Protein AF-A0A961H306-F1 (afdb_monomer_lite)

Radius of gyration: 20.3 Å; chains: 1; bounding box: 43×53×59 Å

pLDDT: mean 88.62, std 9.8, range [40.94, 96.0]

Structure (mmCIF, N/CA/C/O backbone):
data_AF-A0A961H306-F1
#
_entry.id   AF-A0A961H306-F1
#
loop_
_atom_site.group_PDB
_atom_site.id
_atom_site.type_symbol
_atom_site.label_atom_id
_atom_site.label_alt_id
_atom_site.label_comp_id
_atom_site.label_asym_id
_atom_site.label_entity_id
_atom_site.label_seq_id
_atom_site.pdbx_PDB_ins_code
_atom_site.Cartn_x
_atom_site.Cartn_y
_atom_site.Cartn_z
_atom_site.occupancy
_atom_site.B_iso_or_equiv
_atom_site.auth_seq_id
_atom_site.auth_comp_id
_atom_site.auth_asym_id
_atom_site.auth_atom_id
_atom_site.pdbx_PDB_model_num
ATOM 1 N N . ARG A 1 1 ? -0.147 -14.098 8.464 1.00 79.50 1 ARG A N 1
ATOM 2 C CA . ARG A 1 1 ? -0.224 -12.618 8.612 1.00 79.50 1 ARG A CA 1
ATOM 3 C C . ARG A 1 1 ? -1.618 -12.043 8.324 1.00 79.50 1 ARG A C 1
ATOM 5 O O . ARG A 1 1 ? -1.925 -11.005 8.891 1.00 79.50 1 ARG A O 1
ATOM 12 N N . SER A 1 2 ? -2.466 -12.729 7.545 1.00 85.88 2 SER A N 1
ATOM 13 C CA . SER A 1 2 ? -3.878 -12.383 7.265 1.00 85.88 2 SER A CA 1
ATOM 14 C C . SER A 1 2 ? -4.666 -11.879 8.479 1.00 85.88 2 SER A C 1
ATOM 16 O O . SER A 1 2 ? -5.288 -10.826 8.401 1.00 85.88 2 SER A O 1
ATOM 18 N N . ARG A 1 3 ? -4.579 -12.579 9.621 1.00 89.12 3 ARG A N 1
ATOM 19 C CA . ARG A 1 3 ? -5.293 -12.220 10.861 1.00 89.12 3 ARG A CA 1
ATOM 20 C C . ARG A 1 3 ? -5.032 -10.780 11.326 1.00 89.12 3 ARG A C 1
ATOM 22 O O . ARG A 1 3 ? -5.960 -10.047 11.629 1.00 89.12 3 ARG A O 1
ATOM 29 N N . TRP A 1 4 ? -3.770 -10.349 11.321 1.00 89.38 4 TRP A N 1
ATOM 30 C CA . TRP A 1 4 ? -3.385 -9.017 11.794 1.00 89.38 4 TRP A CA 1
ATOM 31 C C . TRP A 1 4 ? -3.881 -7.931 10.842 1.00 89.38 4 TRP A C 1
ATOM 33 O O . TRP A 1 4 ? -4.415 -6.921 11.285 1.00 89.38 4 TRP A O 1
ATOM 43 N N . ILE A 1 5 ? -3.780 -8.183 9.534 1.00 91.44 5 ILE A N 1
ATOM 44 C CA . ILE A 1 5 ? -4.266 -7.265 8.499 1.00 91.44 5 ILE A CA 1
ATOM 45 C C . ILE A 1 5 ? -5.792 -7.120 8.588 1.00 91.44 5 ILE A C 1
ATOM 47 O O . ILE A 1 5 ? -6.308 -6.006 8.524 1.00 91.44 5 ILE A O 1
ATOM 51 N N . LYS A 1 6 ? -6.513 -8.224 8.827 1.00 92.69 6 LYS A N 1
ATOM 52 C CA . LYS A 1 6 ? -7.955 -8.200 9.107 1.00 92.69 6 LYS A CA 1
ATOM 53 C C . LYS A 1 6 ? -8.279 -7.345 10.337 1.00 92.69 6 LYS A C 1
ATOM 55 O O . LYS A 1 6 ? -9.191 -6.528 10.269 1.00 92.69 6 LYS A O 1
ATOM 60 N N . GLY A 1 7 ? -7.526 -7.494 11.429 1.00 93.19 7 GLY A N 1
ATOM 61 C CA . GLY A 1 7 ? -7.691 -6.662 12.626 1.00 93.19 7 GLY A CA 1
ATOM 62 C C . GLY A 1 7 ? -7.492 -5.169 12.344 1.00 93.19 7 GLY A C 1
ATOM 63 O O . GLY A 1 7 ? -8.291 -4.352 12.787 1.00 93.19 7 GLY A O 1
ATOM 64 N N . TYR A 1 8 ? -6.486 -4.810 11.541 1.00 93.50 8 TYR A N 1
ATOM 65 C CA . TYR A 1 8 ? -6.238 -3.417 11.147 1.00 93.50 8 TYR A CA 1
ATOM 66 C C . TYR A 1 8 ? -7.404 -2.850 10.331 1.00 93.50 8 TYR A C 1
ATOM 68 O O . TYR A 1 8 ? -7.881 -1.757 10.629 1.00 93.50 8 TYR A O 1
ATOM 76 N N . LEU A 1 9 ? -7.915 -3.618 9.361 1.00 94.00 9 LEU A N 1
ATOM 77 C CA . LEU A 1 9 ? -9.104 -3.251 8.586 1.00 94.00 9 LEU A CA 1
ATOM 78 C C . LEU A 1 9 ? -10.334 -3.062 9.484 1.00 94.00 9 LEU A C 1
ATOM 80 O O . LEU A 1 9 ? -11.053 -2.078 9.331 1.00 94.00 9 LEU A O 1
ATOM 84 N N . GLN A 1 10 ? -10.565 -3.964 10.442 1.00 94.19 10 GLN A N 1
ATOM 85 C CA . GLN A 1 10 ? -11.679 -3.855 11.391 1.00 94.19 10 GLN A CA 1
ATOM 86 C C . GLN A 1 10 ? -11.587 -2.581 12.229 1.00 94.19 10 GLN A C 1
ATOM 88 O O . GLN A 1 10 ? -12.547 -1.810 12.275 1.00 94.19 10 GLN A O 1
ATOM 93 N N . THR A 1 11 ? -10.431 -2.326 12.839 1.00 93.44 11 THR A N 1
ATOM 94 C CA . THR A 1 11 ? -10.199 -1.121 13.643 1.00 93.44 11 THR A CA 1
ATOM 95 C C . THR A 1 11 ? -10.361 0.144 12.800 1.00 93.44 11 THR A C 1
ATOM 97 O O . THR A 1 11 ? -11.069 1.067 13.205 1.00 93.44 11 THR A O 1
ATOM 100 N N . ALA A 1 12 ? -9.773 0.180 11.601 1.00 93.88 12 ALA A N 1
ATOM 101 C CA . ALA A 1 12 ? -9.903 1.311 10.689 1.00 93.88 12 ALA A CA 1
ATOM 102 C C . ALA A 1 12 ? -11.371 1.586 10.323 1.00 93.88 12 ALA A C 1
ATOM 104 O O . ALA A 1 12 ? -11.814 2.727 10.423 1.00 93.88 12 ALA A O 1
ATOM 105 N N . LEU A 1 13 ? -12.149 0.554 9.974 1.00 93.06 13 LEU A N 1
ATOM 106 C CA . LEU A 1 13 ? -13.559 0.701 9.595 1.00 93.06 13 LEU A CA 1
ATOM 107 C C . LEU A 1 13 ? -14.445 1.175 10.748 1.00 93.06 13 LEU A C 1
ATOM 109 O O . LEU A 1 13 ? -15.331 1.996 10.524 1.00 93.06 13 LEU A O 1
ATOM 113 N N . VAL A 1 14 ? -14.227 0.685 11.971 1.00 93.94 14 VAL A N 1
ATOM 114 C CA . VAL A 1 14 ? -15.001 1.123 13.148 1.00 93.94 14 VAL A CA 1
ATOM 115 C C . VAL A 1 14 ? -14.789 2.614 13.398 1.00 93.94 14 VAL A C 1
ATOM 117 O O . VAL A 1 14 ? -15.753 3.364 13.544 1.00 93.94 14 VAL A O 1
ATOM 120 N N . HIS A 1 15 ? -13.536 3.059 13.375 1.00 91.69 15 HIS A N 1
ATOM 121 C CA . HIS A 1 15 ? -13.174 4.454 13.612 1.00 91.69 15 HIS A CA 1
ATOM 122 C C . HIS A 1 15 ? -13.483 5.381 12.424 1.00 91.69 15 HIS A C 1
ATOM 124 O O . HIS A 1 15 ? -13.714 6.576 12.618 1.00 91.69 15 HIS A O 1
ATOM 130 N N . ALA A 1 16 ? -13.570 4.841 11.208 1.00 89.75 16 ALA A N 1
ATOM 131 C CA . ALA A 1 16 ? -13.996 5.575 10.019 1.00 89.75 16 ALA A CA 1
ATOM 132 C C . ALA A 1 16 ? -15.503 5.893 9.995 1.00 89.75 16 ALA A C 1
ATOM 134 O O . ALA A 1 16 ? -15.926 6.695 9.166 1.00 89.75 16 ALA A O 1
ATOM 135 N N . ARG A 1 17 ? -16.323 5.326 10.896 1.00 91.94 17 ARG A N 1
ATOM 136 C CA . ARG A 1 17 ? -17.762 5.659 10.997 1.00 91.94 17 ARG A CA 1
ATOM 137 C C . ARG A 1 17 ? -18.013 7.070 11.529 1.00 91.94 17 ARG A C 1
ATOM 139 O O . ARG A 1 17 ? -19.036 7.6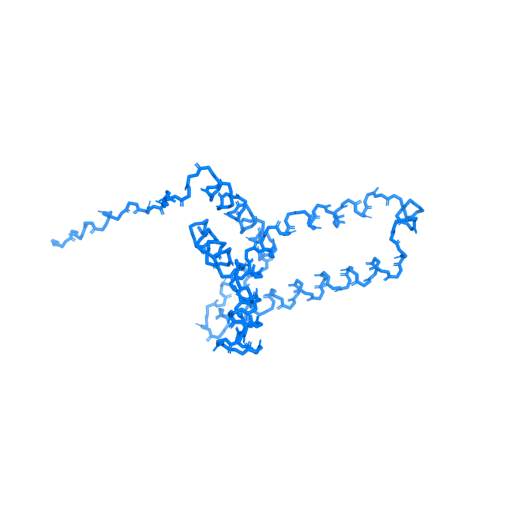69 11.217 1.00 91.94 17 ARG A O 1
ATOM 146 N N . SER A 1 18 ? -17.097 7.608 12.332 1.00 92.38 18 SER A N 1
ATOM 147 C CA . SER A 1 18 ? -17.225 8.934 12.948 1.00 92.38 18 SER A CA 1
ATOM 148 C C . SER A 1 18 ? -15.884 9.692 12.959 1.00 92.38 18 SER A C 1
ATOM 150 O O . SER A 1 18 ? -15.408 10.129 14.010 1.00 92.38 18 SER A O 1
ATOM 152 N N . PRO A 1 19 ? -15.266 9.934 11.785 1.00 90.69 19 PRO A N 1
ATOM 153 C CA . PRO A 1 19 ? -13.897 10.445 11.692 1.00 90.69 19 PRO A CA 1
ATOM 154 C C . PRO A 1 19 ? -13.762 11.853 12.281 1.00 90.69 19 PRO A C 1
ATOM 156 O O . PRO A 1 19 ? -12.748 12.176 12.890 1.00 90.69 19 PRO A O 1
ATOM 159 N N . ARG A 1 20 ? -14.813 12.681 12.175 1.00 92.44 20 ARG A N 1
ATOM 160 C CA . ARG A 1 20 ? -14.859 14.019 12.789 1.00 92.44 20 ARG A CA 1
ATOM 161 C C . ARG A 1 20 ? -14.855 13.956 14.318 1.00 92.44 20 ARG A C 1
ATOM 163 O O . ARG A 1 20 ? -14.233 14.801 14.953 1.00 92.44 20 ARG A O 1
ATOM 170 N N . ALA A 1 21 ? -15.542 12.974 14.904 1.00 91.81 21 ALA A N 1
ATOM 171 C CA . ALA A 1 21 ? -15.558 12.781 16.351 1.00 91.81 21 ALA A CA 1
ATOM 172 C C . ALA A 1 21 ? -14.189 12.301 16.840 1.00 91.81 21 ALA A C 1
ATOM 174 O O . ALA A 1 21 ? -13.648 12.874 17.782 1.00 91.81 21 ALA A O 1
ATOM 175 N N . LEU A 1 22 ? -13.589 11.334 16.136 1.00 91.00 22 LEU A N 1
ATOM 176 C CA . LEU A 1 22 ? -12.235 10.872 16.429 1.00 91.00 22 LEU A CA 1
ATOM 177 C C . LEU A 1 22 ? -11.225 12.022 16.342 1.00 91.00 22 LEU A C 1
ATOM 179 O O . LEU A 1 22 ? -10.480 12.250 17.288 1.00 91.00 22 LEU A O 1
ATOM 183 N N . LEU A 1 23 ? -11.251 12.799 15.255 1.00 94.38 23 LEU A N 1
ATOM 184 C CA . LEU A 1 23 ? -10.363 13.945 15.061 1.00 94.38 23 LEU A CA 1
ATOM 185 C C . LEU A 1 23 ? -10.459 14.959 16.211 1.00 94.38 23 LEU A C 1
ATOM 187 O O . LEU A 1 23 ? -9.435 15.460 16.666 1.00 94.38 23 LEU A O 1
ATOM 191 N N . ARG A 1 24 ? -11.670 15.231 16.714 1.00 94.56 24 ARG A N 1
ATOM 192 C CA . ARG A 1 24 ? -11.874 16.114 17.874 1.00 94.56 24 ARG A CA 1
ATOM 193 C C . ARG A 1 24 ? -11.345 15.519 19.183 1.00 94.56 24 ARG A C 1
ATOM 195 O O . ARG A 1 24 ? -10.891 16.274 20.029 1.00 94.56 24 ARG A O 1
ATOM 202 N N . GLN A 1 25 ? -11.391 14.197 19.351 1.00 93.94 25 GLN A N 1
ATOM 203 C CA . GLN A 1 25 ? -10.945 13.521 20.576 1.00 93.94 25 GLN A CA 1
ATOM 204 C C . GLN A 1 25 ? -9.423 13.371 20.662 1.00 93.94 25 GLN A C 1
ATOM 206 O O . GLN A 1 25 ? -8.847 13.562 21.730 1.00 93.94 25 GLN A O 1
ATOM 211 N N . ILE A 1 26 ? -8.766 13.004 19.557 1.00 93.88 26 ILE A N 1
ATOM 212 C CA . ILE A 1 26 ? -7.325 12.690 19.559 1.00 93.88 26 ILE A CA 1
ATOM 213 C C . ILE A 1 26 ? -6.461 13.770 18.896 1.00 93.88 26 ILE A C 1
ATOM 215 O O . ILE A 1 26 ? -5.237 13.732 19.027 1.00 93.88 26 ILE A O 1
ATOM 219 N N . GLY A 1 27 ? -7.072 14.740 18.214 1.00 95.31 27 GLY A N 1
ATOM 220 C CA . GLY A 1 27 ? -6.376 15.791 17.473 1.00 95.31 27 GLY A CA 1
ATOM 221 C C . GLY A 1 27 ? -5.825 15.327 16.120 1.00 95.31 27 GLY A C 1
ATOM 222 O O . GLY A 1 27 ? -5.755 14.134 15.818 1.00 95.31 27 GLY A O 1
ATOM 223 N N . LEU A 1 28 ? -5.409 16.291 15.290 1.00 95.25 28 LEU A N 1
ATOM 224 C CA . LEU A 1 28 ? -5.000 16.050 13.900 1.00 95.25 28 LEU A CA 1
ATOM 225 C C . LEU A 1 28 ? -3.781 15.135 13.776 1.00 95.25 28 LEU A C 1
ATOM 227 O O . LEU A 1 28 ? -3.798 14.207 12.974 1.00 95.25 28 LEU A O 1
ATOM 231 N N . THR A 1 29 ? -2.748 15.346 14.591 1.00 95.38 29 THR A N 1
ATOM 232 C CA . THR A 1 29 ? -1.503 14.570 14.503 1.00 95.38 29 THR A CA 1
ATOM 233 C C . THR A 1 29 ? -1.730 13.093 14.815 1.00 95.38 29 THR A C 1
ATOM 235 O O . THR A 1 29 ? -1.292 12.224 14.069 1.00 95.38 29 THR A O 1
ATOM 238 N N . ARG A 1 30 ? -2.465 12.784 15.892 1.00 94.62 30 ARG A N 1
ATOM 239 C CA . ARG A 1 30 ? -2.753 11.391 16.271 1.00 94.62 30 ARG A CA 1
ATOM 240 C C . ARG A 1 30 ? -3.727 10.743 15.296 1.00 94.62 30 ARG A C 1
ATOM 242 O O . ARG A 1 30 ? -3.579 9.563 14.993 1.00 94.62 30 ARG A O 1
ATOM 249 N N . PHE A 1 31 ? -4.680 11.515 14.777 1.00 94.69 31 PHE A N 1
ATOM 250 C CA . PHE A 1 31 ? -5.568 11.063 13.714 1.00 94.69 31 PHE A CA 1
ATOM 251 C C . PHE A 1 31 ? -4.794 10.713 12.441 1.00 94.69 31 PHE A C 1
ATOM 253 O O . PHE A 1 31 ? -5.024 9.647 11.880 1.00 94.69 31 PHE A O 1
ATOM 260 N N . ALA A 1 32 ? -3.839 11.546 12.021 1.00 94.88 32 ALA A N 1
ATOM 261 C CA . ALA A 1 32 ? -2.979 11.259 10.877 1.00 94.88 32 ALA A CA 1
ATOM 262 C C . ALA A 1 32 ? -2.148 9.988 11.107 1.00 94.88 32 ALA A C 1
ATOM 264 O O . ALA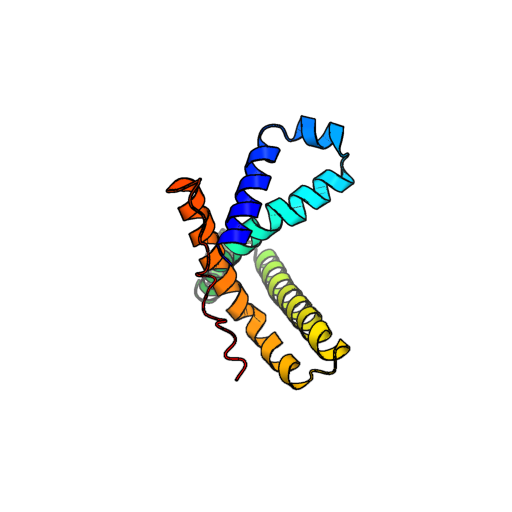 A 1 32 ? -2.142 9.106 10.251 1.00 94.88 32 ALA A O 1
ATOM 265 N N . SER A 1 33 ? -1.531 9.827 12.282 1.00 94.94 33 SER A N 1
ATOM 266 C CA . SER A 1 33 ? -0.809 8.594 12.626 1.00 94.94 33 SER A CA 1
ATOM 267 C C . SER A 1 33 ? -1.718 7.364 12.600 1.00 94.94 33 SER A C 1
ATOM 269 O O . SER A 1 33 ? -1.336 6.333 12.053 1.00 94.94 33 SER A O 1
ATOM 271 N N . PHE A 1 34 ? -2.935 7.462 13.140 1.00 94.56 34 PHE A N 1
ATOM 272 C CA . PHE A 1 34 ? -3.927 6.389 13.074 1.00 94.56 34 PHE A CA 1
ATOM 273 C C . PHE A 1 34 ? -4.304 6.060 11.624 1.00 94.56 34 PHE A C 1
ATOM 275 O O . PHE A 1 34 ? -4.260 4.897 11.219 1.00 94.56 34 PHE A O 1
ATOM 282 N N . ALA A 1 35 ? -4.632 7.076 10.827 1.00 94.69 35 ALA A N 1
ATOM 283 C CA . ALA A 1 35 ? -5.038 6.913 9.440 1.00 94.69 35 ALA A CA 1
ATOM 284 C C . ALA A 1 35 ? -3.923 6.283 8.600 1.00 94.69 35 ALA A C 1
ATOM 286 O O . ALA A 1 35 ? -4.198 5.357 7.847 1.00 94.69 35 ALA A O 1
ATOM 287 N N . LEU A 1 36 ? -2.672 6.719 8.767 1.00 93.88 36 LEU A N 1
ATOM 288 C CA . LEU A 1 36 ? -1.530 6.220 8.000 1.00 93.88 36 LEU A CA 1
ATOM 289 C C . LEU A 1 36 ? -1.074 4.828 8.456 1.00 93.88 36 LEU A C 1
ATOM 291 O O . LEU A 1 36 ? -0.775 3.977 7.621 1.00 93.88 36 LEU A O 1
ATOM 295 N N . LEU A 1 37 ? -1.045 4.559 9.764 1.00 93.38 37 LEU A N 1
ATOM 296 C CA . LEU A 1 37 ? -0.508 3.299 10.288 1.00 93.38 37 LEU A CA 1
ATOM 297 C C . LEU A 1 37 ? -1.561 2.193 10.374 1.00 93.38 37 LEU A C 1
ATOM 299 O O . LEU A 1 37 ? -1.272 1.053 10.013 1.00 93.38 37 LEU A O 1
ATOM 303 N N . ILE A 1 38 ? -2.773 2.499 10.838 1.00 94.62 38 ILE A N 1
ATOM 304 C CA . ILE A 1 38 ? -3.830 1.494 11.015 1.00 94.62 38 ILE A CA 1
ATOM 305 C C . ILE A 1 38 ? -4.631 1.327 9.727 1.00 94.62 38 ILE A C 1
ATOM 307 O O . ILE A 1 38 ? -4.817 0.202 9.271 1.00 94.62 38 ILE A O 1
ATOM 311 N N . GLY A 1 39 ? -5.068 2.433 9.119 1.00 94.00 39 GLY A N 1
ATOM 312 C CA . GLY A 1 39 ? -5.797 2.408 7.847 1.00 94.00 39 GLY A CA 1
ATOM 313 C C . GLY A 1 39 ? -4.883 2.242 6.633 1.00 94.00 39 GLY A C 1
ATOM 314 O O . GLY A 1 39 ? -5.158 1.432 5.753 1.00 94.00 39 GLY A O 1
ATOM 315 N N . GLY A 1 40 ? -3.772 2.974 6.595 1.00 94.44 40 GLY A N 1
ATOM 316 C CA . GLY A 1 40 ? -2.881 3.032 5.441 1.00 94.44 40 GLY A CA 1
ATOM 317 C C . GLY A 1 40 ? -2.154 1.718 5.197 1.00 94.44 40 GLY A C 1
ATOM 318 O O . GLY A 1 40 ? -2.141 1.244 4.072 1.00 94.44 40 GLY A O 1
ATOM 319 N N . THR A 1 41 ? -1.635 1.059 6.236 1.00 93.81 41 THR A N 1
ATOM 320 C CA . THR A 1 41 ? -0.921 -0.225 6.093 1.00 93.81 41 THR A CA 1
ATOM 321 C C . THR A 1 41 ? -1.696 -1.299 5.304 1.00 93.81 41 THR A C 1
ATOM 323 O O . THR A 1 41 ? -1.152 -1.810 4.321 1.00 93.81 41 THR A O 1
ATOM 326 N N . PRO A 1 42 ? -2.944 -1.673 5.662 1.00 94.12 42 PRO A N 1
ATOM 327 C CA . PRO A 1 42 ? -3.700 -2.655 4.888 1.00 94.12 42 PRO A CA 1
ATOM 328 C C . PRO A 1 42 ? -4.053 -2.155 3.480 1.00 94.12 42 PRO A C 1
ATOM 330 O O . PRO A 1 42 ? -4.026 -2.959 2.551 1.00 94.12 42 PRO A O 1
ATOM 333 N N . ILE A 1 43 ? -4.330 -0.856 3.298 1.00 94.56 43 ILE A N 1
ATOM 334 C CA . ILE A 1 43 ? -4.598 -0.260 1.975 1.00 94.56 43 ILE A CA 1
ATOM 335 C C . ILE A 1 43 ? -3.361 -0.371 1.078 1.00 94.56 43 ILE A C 1
ATOM 337 O O . ILE A 1 43 ? -3.469 -0.822 -0.061 1.00 94.56 43 ILE A O 1
ATOM 341 N N . THR A 1 44 ? -2.179 -0.046 1.603 1.00 94.06 44 THR A N 1
ATOM 342 C CA . THR A 1 44 ? -0.904 -0.193 0.898 1.00 94.06 44 THR A CA 1
ATOM 343 C C . THR A 1 44 ? -0.694 -1.641 0.472 1.00 94.06 44 THR A C 1
ATOM 345 O O . THR A 1 44 ? -0.387 -1.888 -0.690 1.00 94.06 44 THR A O 1
ATOM 348 N N . PHE A 1 45 ? -0.927 -2.616 1.362 1.00 94.94 45 PHE A N 1
ATOM 349 C CA . PHE A 1 45 ? -0.811 -4.033 1.001 1.00 94.94 45 PHE A CA 1
ATOM 350 C C . PHE A 1 45 ? -1.818 -4.464 -0.068 1.00 94.94 45 PHE A C 1
ATOM 352 O O . PHE A 1 45 ? -1.438 -5.197 -0.978 1.00 94.94 45 PHE A O 1
ATOM 359 N N . LEU A 1 46 ? -3.070 -4.002 -0.012 1.00 95.50 46 LEU A N 1
ATOM 360 C CA . LEU A 1 46 ? -4.057 -4.269 -1.066 1.00 95.50 46 LEU A CA 1
ATOM 361 C C . LEU A 1 46 ? -3.623 -3.675 -2.415 1.00 95.50 46 LEU A C 1
ATOM 363 O O . LEU A 1 46 ? -3.826 -4.307 -3.450 1.00 95.50 46 LEU A O 1
ATOM 367 N N . GLY A 1 47 ? -2.976 -2.508 -2.399 1.00 95.06 47 GLY A N 1
ATOM 368 C CA . GLY A 1 47 ? -2.491 -1.823 -3.596 1.00 95.06 47 GLY A CA 1
ATOM 369 C C . GLY A 1 47 ? -1.296 -2.487 -4.287 1.00 95.06 47 GLY A C 1
ATOM 370 O O . GLY A 1 47 ? -1.150 -2.315 -5.492 1.00 95.06 47 GLY A O 1
ATOM 371 N N . VAL A 1 48 ? -0.466 -3.268 -3.579 1.00 94.56 48 VAL A N 1
ATOM 372 C CA . VAL A 1 48 ? 0.778 -3.841 -4.145 1.00 94.56 48 VAL A CA 1
ATOM 373 C C . VAL A 1 48 ? 0.532 -4.603 -5.450 1.00 94.56 48 VAL A C 1
ATOM 375 O O . VAL A 1 48 ? 1.156 -4.272 -6.452 1.00 94.56 48 VAL A O 1
ATOM 378 N N . ILE A 1 49 ? -0.370 -5.595 -5.466 1.00 95.19 49 ILE A N 1
ATOM 379 C CA . ILE A 1 49 ? -0.626 -6.400 -6.675 1.00 95.19 49 ILE A CA 1
ATOM 380 C C . ILE A 1 49 ? -1.177 -5.538 -7.825 1.00 95.19 49 ILE A C 1
ATOM 382 O O . ILE A 1 49 ? -0.558 -5.554 -8.887 1.00 95.19 49 ILE A O 1
ATOM 386 N N . PRO A 1 50 ? -2.271 -4.763 -7.659 1.00 94.62 50 PRO A N 1
ATOM 387 C CA . PRO A 1 50 ? -2.783 -3.903 -8.724 1.00 94.62 50 PRO A CA 1
ATOM 388 C C . PRO A 1 50 ? -1.738 -2.938 -9.284 1.00 94.62 50 PRO A C 1
ATOM 390 O O . PRO A 1 50 ? -1.625 -2.815 -10.500 1.00 94.62 50 PRO A O 1
ATOM 393 N N . PHE A 1 51 ? -0.945 -2.290 -8.424 1.00 92.38 51 PHE A N 1
ATOM 394 C CA . PHE A 1 51 ? 0.085 -1.359 -8.880 1.00 92.38 51 PHE A CA 1
ATOM 395 C C . PHE A 1 51 ? 1.238 -2.072 -9.585 1.00 92.38 51 PHE A C 1
ATOM 397 O O . PHE A 1 51 ? 1.719 -1.569 -10.591 1.00 92.38 51 PHE A O 1
ATOM 404 N N . TYR A 1 52 ? 1.657 -3.250 -9.121 1.00 92.38 52 TYR A N 1
ATOM 405 C CA . TYR A 1 52 ? 2.690 -4.033 -9.807 1.00 92.38 52 TYR A CA 1
ATOM 406 C C . TYR A 1 52 ? 2.214 -4.480 -11.187 1.00 92.38 52 TYR A C 1
ATOM 408 O O . TYR A 1 52 ? 2.946 -4.338 -12.163 1.00 92.38 52 TYR A O 1
ATOM 416 N N . VAL A 1 53 ? 0.975 -4.968 -11.274 1.00 92.81 53 VAL A N 1
ATOM 417 C CA . VAL A 1 53 ? 0.340 -5.330 -12.543 1.00 92.81 53 VAL A CA 1
ATOM 418 C C . VAL A 1 53 ? 0.296 -4.111 -13.461 1.00 92.81 53 VAL A C 1
ATOM 420 O O . VAL A 1 53 ? 0.784 -4.195 -14.582 1.00 92.81 53 VAL A O 1
ATOM 423 N N . LEU A 1 54 ? -0.188 -2.963 -12.980 1.00 90.19 54 LEU A N 1
ATOM 424 C CA . LEU A 1 54 ? -0.241 -1.724 -13.758 1.00 90.19 54 LEU A CA 1
ATOM 425 C C . LEU A 1 54 ? 1.142 -1.303 -14.282 1.00 90.19 54 LEU A C 1
ATOM 427 O O . LEU A 1 54 ? 1.277 -1.025 -15.471 1.00 90.19 54 LEU A O 1
ATOM 431 N N . THR A 1 55 ? 2.171 -1.313 -13.432 1.00 89.69 55 THR A N 1
ATOM 432 C CA . THR A 1 55 ? 3.552 -0.993 -13.825 1.00 89.69 55 THR A CA 1
ATOM 433 C C . THR A 1 55 ? 4.060 -1.943 -14.907 1.00 89.69 55 THR A C 1
ATOM 435 O O . THR A 1 55 ? 4.633 -1.496 -15.895 1.00 89.69 55 THR A O 1
ATOM 438 N N . VAL A 1 56 ? 3.807 -3.248 -14.781 1.00 90.50 56 VAL A N 1
ATOM 439 C CA . VAL A 1 56 ? 4.196 -4.229 -15.806 1.00 90.50 56 VAL A CA 1
ATOM 440 C C . VAL A 1 56 ? 3.441 -3.973 -17.113 1.00 90.50 56 VAL A C 1
ATOM 442 O O . VAL A 1 56 ? 4.060 -3.924 -18.172 1.00 90.50 56 VAL A O 1
ATOM 445 N N . PHE A 1 57 ? 2.131 -3.726 -17.055 1.00 89.56 57 PHE A N 1
ATOM 446 C CA . PHE A 1 57 ? 1.328 -3.384 -18.232 1.00 89.56 57 PHE A CA 1
ATOM 447 C C . PHE A 1 57 ? 1.840 -2.127 -18.945 1.00 89.56 57 PHE A C 1
ATOM 449 O O . PHE A 1 57 ? 1.876 -2.110 -20.172 1.00 89.56 57 PHE A O 1
ATOM 456 N N . THR A 1 58 ? 2.306 -1.108 -18.215 1.00 87.75 58 THR A N 1
ATOM 457 C CA . THR A 1 58 ? 2.853 0.111 -18.842 1.00 87.75 58 THR A CA 1
ATOM 458 C C . THR A 1 58 ? 4.126 -0.129 -19.657 1.00 87.75 58 THR A C 1
ATOM 460 O O . THR A 1 58 ? 4.442 0.679 -20.520 1.00 87.75 58 THR A O 1
ATOM 463 N N . VAL A 1 59 ? 4.834 -1.242 -19.439 1.00 86.25 59 VAL A N 1
ATOM 464 C CA . VAL A 1 59 ? 6.011 -1.617 -20.244 1.00 86.25 59 VAL A CA 1
ATOM 465 C C . VAL A 1 59 ? 5.601 -2.245 -21.581 1.00 86.25 59 VAL A C 1
ATOM 467 O O . VAL A 1 59 ? 6.332 -2.136 -22.560 1.00 86.25 59 VAL A O 1
ATOM 470 N N . PHE A 1 60 ? 4.434 -2.893 -21.638 1.00 88.56 60 PHE A N 1
ATOM 471 C CA . PHE A 1 60 ? 3.963 -3.607 -22.830 1.00 88.56 60 PHE A CA 1
ATOM 472 C C . PHE A 1 60 ? 3.038 -2.779 -23.729 1.00 88.56 60 PHE A C 1
ATOM 474 O O . PHE A 1 60 ? 2.813 -3.155 -24.878 1.00 88.56 60 PHE A O 1
ATOM 481 N N . ILE A 1 61 ? 2.480 -1.674 -23.230 1.00 88.31 61 ILE A N 1
ATOM 482 C CA . ILE A 1 61 ? 1.592 -0.806 -24.010 1.00 88.31 61 ILE A CA 1
ATOM 483 C C . ILE A 1 61 ? 2.436 0.219 -24.792 1.00 88.31 61 ILE A C 1
ATOM 485 O O . ILE A 1 61 ? 3.303 0.859 -24.197 1.00 88.31 61 ILE A O 1
ATOM 489 N N . PRO A 1 62 ? 2.174 0.431 -26.098 1.00 87.56 62 PRO A N 1
ATOM 490 C CA . PRO A 1 62 ? 2.848 1.464 -26.880 1.00 87.56 62 PRO A CA 1
ATOM 491 C C . PRO A 1 62 ? 2.725 2.853 -26.244 1.00 87.56 62 PRO A C 1
ATOM 493 O O . PRO A 1 62 ? 1.653 3.253 -25.777 1.00 87.56 62 PRO A O 1
ATOM 496 N N . THR A 1 63 ? 3.814 3.620 -26.282 1.00 82.81 63 THR A N 1
ATOM 497 C CA . THR A 1 63 ? 3.893 4.955 -25.672 1.00 82.81 63 THR A CA 1
ATOM 498 C C . THR A 1 63 ? 2.856 5.925 -26.230 1.00 82.81 63 THR A C 1
ATOM 500 O O . THR A 1 63 ? 2.343 6.750 -25.479 1.00 82.81 63 THR A O 1
ATOM 503 N N . ASP A 1 64 ? 2.486 5.793 -27.506 1.00 85.69 64 ASP A N 1
ATOM 504 C CA . ASP A 1 64 ? 1.485 6.650 -28.157 1.00 85.69 64 ASP A CA 1
ATOM 505 C C . ASP A 1 64 ? 0.083 6.475 -27.564 1.00 85.69 64 ASP A C 1
ATOM 507 O O . ASP A 1 64 ? -0.681 7.434 -27.467 1.00 85.69 64 ASP A O 1
ATOM 511 N N . VAL A 1 65 ? -0.247 5.255 -27.130 1.00 87.00 65 VAL A N 1
ATOM 512 C CA . VAL A 1 65 ? -1.520 4.946 -26.466 1.00 87.00 65 VAL A CA 1
ATOM 513 C C . VAL A 1 65 ? -1.467 5.394 -25.009 1.00 87.00 65 VAL A C 1
ATOM 515 O O . VAL A 1 65 ? -2.412 6.006 -24.513 1.00 87.00 65 VAL A O 1
ATOM 518 N N . LEU A 1 66 ? -0.347 5.149 -24.321 1.00 87.00 66 LEU A N 1
ATOM 519 C CA . LEU A 1 66 ? -0.176 5.574 -22.930 1.00 87.00 66 LEU A CA 1
ATOM 520 C C . LEU A 1 66 ? -0.243 7.092 -22.774 1.00 87.00 66 LEU A C 1
ATOM 522 O O . LEU A 1 66 ? -0.879 7.555 -21.833 1.00 87.00 66 LEU A O 1
ATOM 526 N N . ASN A 1 67 ? 0.342 7.858 -23.699 1.00 86.81 67 ASN A N 1
ATOM 527 C CA . ASN A 1 67 ? 0.389 9.320 -23.617 1.00 86.81 67 ASN A CA 1
ATOM 528 C C . ASN A 1 67 ? -1.001 9.983 -23.717 1.00 86.81 67 ASN A C 1
ATOM 530 O O . ASN A 1 67 ? -1.166 11.128 -23.304 1.00 86.81 67 ASN A O 1
ATOM 534 N N . GLN A 1 68 ? -2.011 9.265 -24.227 1.00 87.69 68 GLN A N 1
ATOM 535 C CA . GLN A 1 68 ? -3.406 9.729 -24.251 1.00 87.69 68 GLN A CA 1
ATOM 536 C C . GLN A 1 68 ? -4.077 9.644 -22.874 1.00 87.69 68 GLN A C 1
ATOM 538 O O . GLN A 1 68 ? -5.006 10.398 -22.595 1.00 87.69 68 GLN A O 1
ATOM 543 N N . VAL A 1 69 ? -3.618 8.727 -22.016 1.00 86.88 69 VAL A N 1
ATOM 544 C CA . VAL A 1 69 ? -4.188 8.482 -20.681 1.00 86.88 69 VAL A CA 1
ATOM 545 C C . VAL A 1 69 ? -3.322 9.108 -19.588 1.00 86.88 69 VAL A C 1
ATOM 547 O O . VAL A 1 69 ? -3.836 9.707 -18.645 1.00 86.88 69 VAL A O 1
ATOM 550 N N . PHE A 1 70 ? -2.002 8.987 -19.719 1.00 85.94 70 PHE A N 1
ATOM 551 C CA . PHE A 1 70 ? -1.012 9.465 -18.765 1.00 85.94 70 PHE A CA 1
ATOM 552 C C . PHE A 1 70 ? 0.033 10.321 -19.482 1.00 85.94 70 PHE A C 1
ATOM 554 O O . PHE A 1 70 ? 0.729 9.810 -20.357 1.00 85.94 70 PHE A O 1
ATOM 561 N N . PRO A 1 71 ? 0.223 11.589 -19.084 1.00 88.62 71 PRO A N 1
ATOM 562 C CA . PRO A 1 71 ? 1.284 12.413 -19.642 1.00 88.62 71 PRO A CA 1
ATOM 563 C C . PRO A 1 71 ? 2.651 11.749 -19.453 1.00 88.62 71 PRO A C 1
ATOM 565 O O . PRO A 1 71 ? 2.954 11.242 -18.371 1.00 88.62 71 PRO A O 1
ATOM 568 N N . TRP A 1 72 ? 3.514 11.814 -20.464 1.00 84.06 72 TRP A N 1
ATOM 569 C CA . TRP A 1 72 ? 4.838 11.176 -20.426 1.00 84.06 72 TRP A CA 1
ATOM 570 C C . TRP A 1 72 ? 5.689 11.541 -19.187 1.00 84.06 72 TRP A C 1
ATOM 572 O O . TRP A 1 72 ? 6.379 10.686 -18.634 1.00 84.06 72 TRP A O 1
ATOM 582 N N . TRP A 1 73 ? 5.616 12.785 -18.696 1.00 89.38 73 TRP A N 1
ATOM 583 C CA . TRP A 1 73 ? 6.347 13.223 -17.497 1.00 89.38 73 TRP A CA 1
ATOM 584 C C . TRP A 1 73 ? 5.856 12.527 -16.219 1.00 89.38 73 TRP A C 1
ATOM 586 O O . TRP A 1 73 ? 6.648 12.266 -15.312 1.00 89.38 73 TRP A O 1
ATOM 596 N N . LEU A 1 74 ? 4.565 12.188 -16.148 1.00 90.12 74 LEU A N 1
ATOM 597 C CA . LEU A 1 74 ? 3.978 11.496 -15.004 1.00 90.12 74 LEU A CA 1
ATOM 598 C C . LEU A 1 74 ? 4.499 10.060 -14.921 1.00 90.12 74 LEU A C 1
ATOM 600 O O . LEU A 1 74 ? 4.807 9.592 -13.828 1.00 90.12 74 LEU A O 1
ATOM 604 N N . LEU A 1 75 ? 4.676 9.392 -16.065 1.00 87.25 75 LEU A N 1
ATOM 605 C CA . LEU A 1 75 ? 5.256 8.046 -16.122 1.00 87.25 75 LEU A CA 1
ATOM 606 C C . LEU A 1 75 ? 6.680 8.026 -15.553 1.00 87.25 75 LEU A C 1
ATOM 608 O O . LEU A 1 75 ? 7.007 7.147 -14.754 1.00 87.25 75 LEU A O 1
ATOM 612 N N . TRP A 1 76 ? 7.499 9.030 -15.881 1.00 88.81 76 TRP A N 1
ATOM 613 C CA . TRP A 1 76 ? 8.838 9.174 -15.303 1.00 88.81 76 TRP A CA 1
ATOM 614 C C . TRP A 1 76 ? 8.803 9.407 -13.794 1.00 88.81 76 TRP A C 1
ATOM 616 O O . TRP A 1 76 ? 9.566 8.773 -13.067 1.00 88.81 76 TRP A O 1
ATOM 626 N N . LEU A 1 77 ? 7.900 10.260 -13.300 1.00 92.50 77 LEU A N 1
ATOM 627 C CA . LEU A 1 77 ? 7.735 10.469 -11.858 1.00 92.50 77 LEU A CA 1
ATOM 628 C C . LEU A 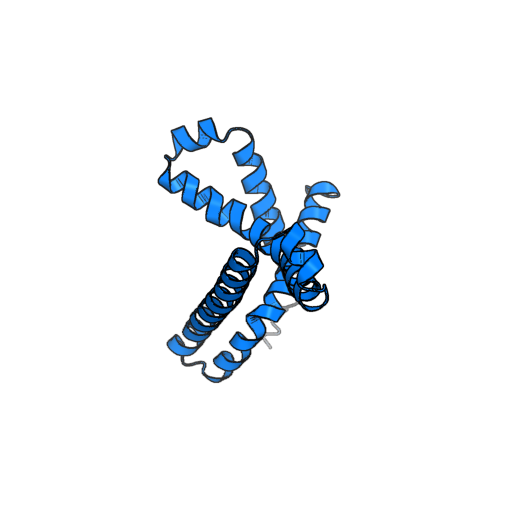1 77 ? 7.296 9.189 -11.138 1.00 92.50 77 LEU A C 1
ATOM 630 O O . LEU A 1 77 ? 7.836 8.874 -10.077 1.00 92.50 77 LEU A O 1
ATOM 634 N N . CYS A 1 78 ? 6.359 8.431 -11.712 1.00 90.69 78 CYS A N 1
ATOM 635 C CA . CYS A 1 78 ? 5.916 7.149 -11.168 1.00 90.69 78 CYS A CA 1
ATOM 636 C C . CYS A 1 78 ? 7.051 6.120 -11.146 1.00 90.69 78 CYS A C 1
ATOM 638 O O . CYS A 1 78 ? 7.254 5.463 -10.124 1.00 90.69 78 CYS A O 1
ATOM 640 N N . LEU A 1 79 ? 7.823 6.011 -12.230 1.00 89.69 79 LEU A N 1
ATOM 641 C CA . LEU A 1 79 ? 8.963 5.101 -12.315 1.00 89.69 79 LEU A CA 1
ATOM 642 C C . LEU A 1 79 ? 10.052 5.467 -11.299 1.00 89.69 79 LEU A C 1
ATOM 644 O O . LEU A 1 79 ? 10.530 4.601 -10.567 1.00 89.69 79 LEU A O 1
ATOM 648 N N . LEU A 1 80 ? 10.408 6.750 -11.203 1.00 93.94 80 LEU A N 1
ATOM 649 C CA . LEU A 1 80 ? 11.374 7.238 -10.217 1.00 93.94 80 LEU A CA 1
ATOM 650 C C . LEU A 1 80 ? 10.890 6.975 -8.791 1.00 93.94 80 LEU A C 1
ATOM 652 O O . LEU A 1 80 ? 11.654 6.467 -7.971 1.00 93.94 80 LEU A O 1
ATOM 656 N N . ASN A 1 81 ? 9.620 7.263 -8.496 1.00 93.50 81 ASN A N 1
ATOM 657 C CA . ASN A 1 81 ? 9.034 6.985 -7.188 1.00 93.50 81 ASN A CA 1
ATOM 658 C C . ASN A 1 81 ? 9.079 5.488 -6.854 1.00 93.50 81 ASN A C 1
ATOM 660 O O . ASN A 1 81 ? 9.474 5.123 -5.747 1.00 93.50 81 ASN A O 1
ATOM 664 N N . PHE A 1 82 ? 8.744 4.630 -7.817 1.00 91.12 82 PHE A N 1
ATOM 665 C CA . PHE A 1 82 ? 8.783 3.182 -7.658 1.00 91.12 82 PHE A CA 1
ATOM 666 C C . PHE A 1 82 ? 10.200 2.671 -7.365 1.00 91.12 82 PHE A C 1
ATOM 668 O O . PHE A 1 82 ? 10.399 1.919 -6.405 1.00 91.12 82 PHE A O 1
ATOM 675 N N . VAL A 1 83 ? 11.193 3.108 -8.148 1.00 92.31 83 VAL A N 1
ATOM 676 C CA . VAL A 1 83 ? 12.596 2.693 -7.998 1.00 92.31 83 VAL A CA 1
ATOM 677 C C . VAL A 1 83 ? 13.184 3.207 -6.686 1.00 92.31 83 VAL A C 1
ATOM 679 O O . VAL A 1 83 ? 13.732 2.420 -5.910 1.00 92.31 83 VAL A O 1
ATOM 682 N N . ILE A 1 84 ? 13.046 4.505 -6.399 1.00 95.50 84 ILE A N 1
ATOM 683 C CA . ILE A 1 84 ? 13.579 5.118 -5.175 1.00 95.50 84 ILE A CA 1
ATOM 684 C C . ILE A 1 84 ? 12.888 4.520 -3.948 1.00 95.50 84 ILE A C 1
ATOM 686 O O . ILE A 1 84 ? 13.564 4.079 -3.020 1.00 95.50 84 ILE A O 1
ATOM 690 N N . GLY A 1 85 ? 11.556 4.448 -3.949 1.00 92.00 85 GLY A N 1
ATOM 691 C CA . GLY A 1 85 ? 10.779 3.921 -2.828 1.00 92.00 85 GLY A CA 1
ATOM 692 C C . GLY A 1 85 ? 11.120 2.464 -2.519 1.00 92.00 85 GLY A C 1
ATOM 693 O O . GLY A 1 85 ? 11.373 2.121 -1.361 1.00 92.00 85 GLY A O 1
ATOM 694 N N . THR A 1 86 ? 11.214 1.620 -3.550 1.00 92.31 86 THR A N 1
ATOM 695 C CA . THR A 1 86 ? 11.620 0.216 -3.390 1.00 92.31 86 THR A CA 1
ATOM 696 C C . THR A 1 86 ? 13.042 0.110 -2.848 1.00 92.31 86 THR A C 1
ATOM 698 O O . THR A 1 86 ? 13.279 -0.637 -1.897 1.00 92.31 86 THR A O 1
ATOM 701 N N . SER A 1 87 ? 13.975 0.895 -3.391 1.00 93.38 87 SER A N 1
ATOM 702 C CA . SER A 1 87 ? 15.383 0.874 -2.976 1.00 93.38 87 SER A CA 1
ATOM 703 C C . SER A 1 87 ? 15.555 1.301 -1.519 1.00 93.38 87 SER A C 1
ATOM 705 O O . SER A 1 87 ? 16.233 0.619 -0.750 1.00 93.38 87 SER A O 1
ATOM 707 N N . VAL A 1 88 ? 14.885 2.382 -1.106 1.00 95.00 88 VAL A N 1
ATOM 708 C CA . VAL A 1 88 ? 14.901 2.865 0.283 1.00 95.00 88 VAL A CA 1
ATOM 709 C C . VAL A 1 88 ? 14.326 1.812 1.228 1.00 95.00 88 VAL A C 1
ATOM 711 O O . VAL A 1 88 ? 14.914 1.540 2.273 1.00 95.00 88 VAL A O 1
ATOM 714 N N . MET A 1 89 ? 13.214 1.169 0.870 1.00 92.62 89 MET A N 1
ATOM 715 C CA . MET A 1 89 ? 12.600 0.145 1.723 1.00 92.62 89 MET A CA 1
ATOM 716 C C . MET A 1 89 ? 13.463 -1.114 1.860 1.00 92.62 89 MET A C 1
ATOM 718 O O . MET A 1 89 ? 13.572 -1.667 2.961 1.00 92.62 89 MET A O 1
ATOM 722 N N . VAL A 1 90 ? 14.105 -1.557 0.776 1.00 93.44 90 VAL A N 1
ATOM 723 C CA . VAL A 1 90 ? 15.078 -2.659 0.820 1.00 93.44 90 VAL A CA 1
ATOM 724 C C . VAL A 1 90 ? 16.257 -2.280 1.716 1.00 93.44 90 VAL A C 1
ATOM 726 O O . VAL A 1 90 ? 16.584 -3.034 2.633 1.00 93.44 90 VAL A O 1
ATOM 729 N N . TYR A 1 91 ? 16.823 -1.086 1.536 1.00 93.31 91 TYR A N 1
ATOM 730 C CA . TYR A 1 91 ? 17.929 -0.580 2.349 1.00 93.31 91 TYR A CA 1
ATOM 731 C C . TYR A 1 91 ? 17.584 -0.524 3.846 1.00 93.31 91 TYR A C 1
ATOM 733 O O . TYR A 1 91 ? 18.312 -1.066 4.681 1.00 93.31 91 TYR A O 1
ATOM 741 N N . LEU A 1 92 ? 16.433 0.051 4.205 1.00 92.38 92 LEU A N 1
ATOM 742 C CA . LEU A 1 92 ? 15.973 0.102 5.598 1.00 92.38 92 LEU A CA 1
ATOM 743 C C . LEU A 1 92 ? 15.768 -1.301 6.186 1.00 92.38 92 LEU A C 1
ATOM 745 O O . LEU A 1 92 ? 16.061 -1.538 7.360 1.00 92.38 92 LEU A O 1
ATOM 749 N N . SER A 1 93 ? 15.317 -2.251 5.370 1.00 90.88 93 SER A N 1
ATOM 750 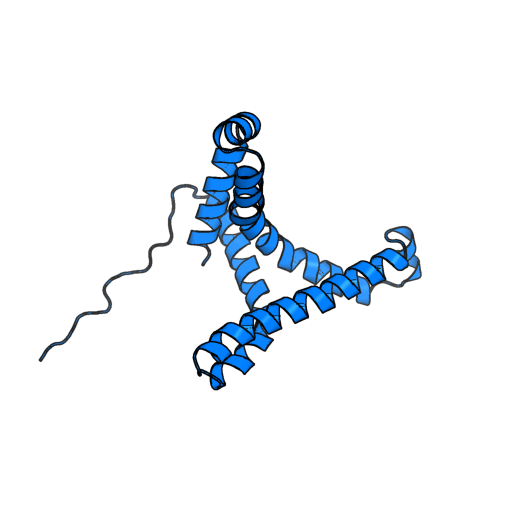C CA . SER A 1 93 ? 15.161 -3.644 5.791 1.00 90.88 93 SER A CA 1
ATOM 751 C C . SER A 1 93 ? 16.507 -4.344 6.014 1.00 90.88 93 SER A C 1
ATOM 753 O O . SER A 1 93 ? 16.617 -5.152 6.936 1.00 90.88 93 SER A O 1
ATOM 755 N N . MET A 1 94 ? 17.546 -4.003 5.241 1.00 92.00 94 MET A N 1
ATOM 756 C CA . MET A 1 94 ? 18.922 -4.496 5.429 1.00 92.00 94 MET A CA 1
ATOM 757 C C . MET A 1 94 ? 19.562 -3.969 6.721 1.00 92.00 94 MET A C 1
ATOM 759 O O . MET A 1 94 ? 20.320 -4.688 7.377 1.00 92.00 94 MET A O 1
ATOM 763 N N . MET A 1 95 ? 19.235 -2.739 7.131 1.00 91.31 95 MET A N 1
ATOM 764 C CA . MET A 1 95 ? 19.774 -2.149 8.363 1.00 91.31 95 MET A CA 1
ATOM 765 C C . MET A 1 95 ? 19.395 -2.940 9.625 1.00 91.31 95 MET A C 1
ATOM 767 O O . MET A 1 95 ? 20.138 -2.924 10.607 1.00 91.31 95 MET A O 1
ATOM 771 N N . GLY A 1 96 ? 18.252 -3.633 9.618 1.00 89.19 96 GLY A N 1
ATOM 772 C CA . GLY A 1 96 ? 17.784 -4.429 10.754 1.00 89.19 96 GLY A CA 1
ATOM 773 C C . GLY A 1 96 ? 18.732 -5.584 11.117 1.00 89.19 96 GLY A C 1
ATOM 774 O O . GLY A 1 96 ? 19.154 -5.660 12.272 1.00 89.19 96 GLY A O 1
ATOM 775 N N . PRO A 1 97 ? 19.052 -6.496 10.182 1.00 89.81 97 PRO A N 1
ATOM 776 C CA . PRO A 1 97 ? 20.073 -7.528 10.370 1.00 89.81 97 PRO A CA 1
ATOM 777 C C . PRO A 1 97 ? 21.484 -6.967 10.569 1.00 89.81 97 PRO A C 1
ATOM 779 O O . PRO A 1 97 ? 22.210 -7.450 11.435 1.00 89.81 97 PRO A O 1
ATOM 782 N N . PHE A 1 98 ? 21.850 -5.904 9.841 1.00 89.44 98 PHE A N 1
ATOM 783 C CA . PHE A 1 98 ? 23.171 -5.275 9.959 1.00 89.44 98 PHE A CA 1
ATOM 784 C C . PHE A 1 98 ? 23.461 -4.797 11.389 1.00 89.44 98 PHE A C 1
ATOM 786 O O . PHE A 1 98 ? 24.478 -5.161 11.973 1.00 89.44 98 PHE A O 1
ATOM 793 N N . LYS A 1 99 ? 22.521 -4.070 12.011 1.00 90.31 99 LYS A N 1
ATOM 794 C CA . LYS A 1 99 ? 22.645 -3.625 13.412 1.00 90.31 99 LYS A CA 1
ATOM 795 C C . LYS A 1 99 ? 22.647 -4.773 14.429 1.00 90.31 99 LYS A C 1
ATOM 797 O O . LYS A 1 99 ? 23.058 -4.569 15.564 1.00 90.31 99 LYS A O 1
ATOM 802 N N . ARG A 1 100 ? 22.163 -5.957 14.044 1.00 88.94 100 ARG A N 1
ATOM 803 C CA . ARG A 1 100 ? 22.109 -7.164 14.886 1.00 88.94 100 ARG A CA 1
ATOM 804 C C . ARG A 1 100 ? 23.286 -8.117 14.653 1.00 88.94 100 ARG A C 1
ATOM 806 O O . ARG A 1 100 ? 23.306 -9.183 15.257 1.00 88.94 100 ARG A O 1
ATOM 813 N N . GLY A 1 101 ? 24.231 -7.768 13.776 1.00 89.00 101 GLY A N 1
ATOM 814 C CA . GLY A 1 101 ? 25.369 -8.623 13.423 1.00 89.00 101 GLY A CA 1
ATOM 815 C C . GLY A 1 101 ? 24.996 -9.876 12.619 1.00 89.00 101 GLY A C 1
ATOM 816 O O . GLY A 1 101 ? 25.837 -10.745 12.408 1.00 89.00 101 GLY A O 1
ATOM 817 N N . THR A 1 102 ? 23.752 -9.998 12.143 1.00 88.06 102 THR A N 1
ATOM 818 C CA . THR A 1 102 ? 23.275 -11.160 11.379 1.00 88.06 102 THR A CA 1
ATOM 819 C C . THR A 1 102 ? 23.456 -10.940 9.878 1.00 88.06 102 THR A C 1
ATOM 821 O O . THR A 1 102 ? 22.497 -10.853 9.112 1.00 88.06 102 THR A O 1
ATOM 824 N N . PHE A 1 103 ? 24.712 -10.847 9.434 1.00 86.38 103 PHE A N 1
ATOM 825 C CA . PHE A 1 103 ? 25.057 -10.466 8.056 1.00 86.38 103 PHE A CA 1
ATOM 826 C C . PHE A 1 103 ? 24.506 -11.418 6.983 1.00 86.38 103 PHE A C 1
ATOM 828 O O . PHE A 1 103 ? 24.108 -10.963 5.914 1.00 86.38 103 PHE A O 1
ATOM 835 N N . GLY A 1 104 ? 24.370 -12.714 7.285 1.00 86.31 104 GLY A N 1
ATOM 836 C CA . GLY A 1 104 ? 23.750 -13.679 6.367 1.00 86.31 104 GLY A CA 1
ATOM 837 C C . GLY A 1 104 ? 22.282 -13.369 6.036 1.00 86.31 104 GLY A C 1
ATOM 838 O O . GLY A 1 104 ? 21.792 -13.761 4.980 1.00 86.31 104 GLY A O 1
ATOM 839 N N . LEU A 1 105 ? 21.577 -12.621 6.896 1.00 86.69 105 LEU A N 1
ATOM 840 C CA . LEU A 1 105 ? 20.186 -12.221 6.664 1.00 86.69 105 LEU A CA 1
ATOM 841 C C . LEU A 1 105 ? 20.047 -10.998 5.747 1.00 86.69 105 LEU A C 1
ATOM 843 O O . LEU A 1 105 ? 18.951 -10.732 5.256 1.00 86.69 105 LEU A O 1
ATOM 847 N N . ILE A 1 106 ? 21.132 -10.263 5.493 1.00 89.00 106 ILE A N 1
ATOM 848 C CA . ILE A 1 106 ? 21.101 -9.031 4.694 1.00 89.00 106 ILE A CA 1
ATOM 849 C C . ILE A 1 106 ? 20.671 -9.327 3.253 1.00 89.00 106 ILE A C 1
ATOM 851 O O . ILE A 1 106 ? 19.853 -8.599 2.698 1.00 89.00 106 ILE A O 1
ATOM 855 N N . TRP A 1 107 ? 21.145 -10.430 2.672 1.00 86.69 107 TRP A N 1
ATOM 856 C CA . TRP A 1 107 ? 20.771 -10.838 1.313 1.00 86.69 107 TRP A CA 1
ATOM 857 C C . TRP A 1 107 ? 19.303 -11.200 1.150 1.00 86.69 107 TRP A C 1
ATOM 859 O O . TRP A 1 107 ? 18.698 -10.886 0.126 1.00 86.69 107 TRP A O 1
ATOM 869 N N . TRP A 1 108 ? 18.673 -11.720 2.198 1.00 89.38 108 TRP A N 1
ATOM 870 C CA . TRP A 1 108 ? 17.239 -11.990 2.174 1.00 89.38 108 TRP A CA 1
ATOM 871 C C . TRP A 1 108 ? 16.393 -10.711 2.098 1.00 89.38 108 TRP A C 1
ATOM 873 O O . TRP A 1 108 ? 15.262 -10.760 1.616 1.00 89.38 108 TRP A O 1
ATOM 883 N N . ALA A 1 109 ? 16.931 -9.548 2.484 1.00 88.44 109 ALA A N 1
ATOM 884 C CA . ALA A 1 109 ? 16.227 -8.275 2.340 1.00 88.44 109 ALA A CA 1
ATOM 885 C C . ALA A 1 109 ? 16.046 -7.849 0.870 1.00 88.44 109 ALA A C 1
ATOM 887 O O . ALA A 1 109 ? 15.126 -7.084 0.576 1.00 88.44 109 ALA A O 1
ATOM 888 N N . MET A 1 110 ? 16.846 -8.367 -0.070 1.00 88.12 110 MET A N 1
ATOM 889 C CA . MET A 1 110 ? 16.626 -8.119 -1.502 1.00 88.12 110 MET A CA 1
ATOM 890 C C . MET A 1 110 ? 15.327 -8.756 -2.008 1.00 88.12 110 MET A C 1
ATOM 892 O O . MET A 1 110 ? 14.749 -8.278 -2.978 1.00 88.12 110 MET A O 1
ATOM 896 N N . LEU A 1 111 ? 14.821 -9.790 -1.328 1.00 91.88 111 LEU A N 1
ATOM 897 C CA . LEU A 1 111 ? 13.554 -10.443 -1.669 1.00 91.88 111 LEU A CA 1
ATOM 898 C C . LEU A 1 111 ? 12.324 -9.710 -1.111 1.00 91.88 111 LEU A C 1
ATOM 900 O O . LEU A 1 111 ? 11.201 -10.191 -1.268 1.00 91.88 111 LEU A O 1
ATOM 904 N N . ASN A 1 112 ? 12.491 -8.541 -0.482 1.00 90.56 112 ASN A N 1
ATOM 905 C CA . ASN A 1 112 ? 11.368 -7.753 0.034 1.00 90.56 112 ASN A CA 1
ATOM 906 C C . ASN A 1 112 ? 10.288 -7.423 -1.012 1.00 90.56 112 ASN A C 1
ATOM 908 O O . ASN A 1 112 ? 9.114 -7.598 -0.680 1.00 90.56 112 ASN A O 1
ATOM 912 N N . PRO A 1 113 ? 10.617 -7.027 -2.260 1.00 89.12 113 PRO A N 1
ATOM 913 C CA . PRO A 1 113 ? 9.601 -6.769 -3.282 1.00 89.12 113 PRO A CA 1
ATOM 914 C C . PRO A 1 113 ? 8.714 -7.989 -3.554 1.00 89.12 113 PRO A C 1
ATOM 916 O O . PRO A 1 113 ? 7.495 -7.872 -3.665 1.00 89.12 113 PRO A O 1
ATOM 919 N N . VAL A 1 114 ? 9.306 -9.187 -3.555 1.00 91.31 114 VAL A N 1
ATOM 920 C CA . VAL A 1 114 ? 8.572 -10.454 -3.694 1.00 91.31 114 VAL A CA 1
ATOM 921 C C . VAL A 1 114 ? 7.741 -10.735 -2.440 1.00 91.31 114 VAL A C 1
ATOM 923 O O . VAL A 1 114 ? 6.581 -11.142 -2.515 1.00 91.31 114 VAL A O 1
ATOM 926 N N . TYR A 1 115 ? 8.294 -10.464 -1.261 1.00 92.06 115 TYR A N 1
ATOM 927 C CA . TYR A 1 115 ? 7.599 -10.643 0.010 1.00 92.06 115 TYR A CA 1
ATOM 928 C C . TYR A 1 115 ? 6.375 -9.722 0.179 1.00 92.06 115 TYR A C 1
ATOM 930 O O . TYR A 1 115 ? 5.412 -10.080 0.870 1.00 92.06 115 TYR A O 1
ATOM 938 N N . TRP A 1 116 ? 6.357 -8.552 -0.463 1.00 93.19 116 TRP A N 1
ATOM 939 C CA . TRP A 1 116 ? 5.191 -7.664 -0.466 1.00 93.19 116 TRP A CA 1
ATOM 940 C C . TRP A 1 116 ? 4.006 -8.248 -1.239 1.00 93.19 116 TRP A C 1
ATOM 942 O O . TRP A 1 116 ? 2.862 -8.024 -0.842 1.00 93.19 116 TRP A O 1
ATOM 952 N N . ILE A 1 117 ? 4.250 -9.078 -2.256 1.00 94.62 117 ILE A N 1
ATOM 953 C CA . ILE A 1 117 ? 3.188 -9.821 -2.953 1.00 94.62 117 ILE A CA 1
ATOM 954 C C . ILE A 1 117 ? 2.487 -10.764 -1.968 1.00 94.62 117 ILE A C 1
ATOM 956 O O . ILE A 1 117 ? 1.260 -10.782 -1.885 1.00 94.62 117 ILE A O 1
ATOM 960 N N . LEU A 1 118 ? 3.250 -11.479 -1.135 1.00 94.50 118 LEU A N 1
ATOM 961 C CA . LEU A 1 118 ? 2.687 -12.348 -0.094 1.00 94.50 118 LEU A CA 1
ATOM 962 C C . LEU A 1 118 ? 1.880 -11.557 0.949 1.00 94.50 118 LEU A C 1
ATOM 964 O O . LEU A 1 118 ? 0.844 -12.031 1.425 1.00 94.50 118 LEU A O 1
ATOM 968 N N . HIS A 1 119 ? 2.315 -10.339 1.287 1.00 94.19 119 H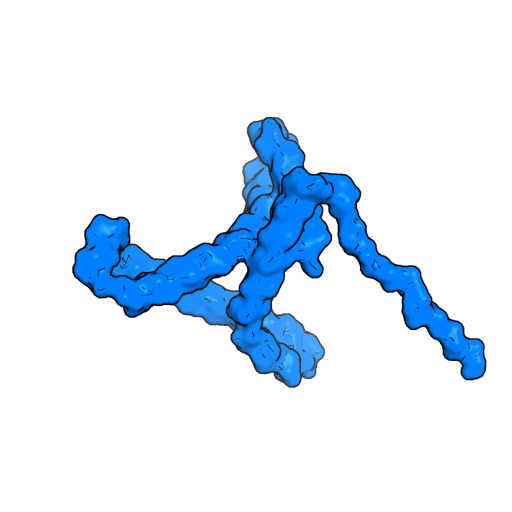IS A N 1
ATOM 969 C CA . HIS A 1 119 ? 1.530 -9.423 2.120 1.00 94.19 119 HIS A CA 1
ATOM 970 C C . HIS A 1 119 ? 0.219 -9.011 1.457 1.00 94.19 119 HIS A C 1
ATOM 972 O O . HIS A 1 119 ? -0.814 -8.998 2.128 1.00 94.19 119 HIS A O 1
ATOM 978 N N . SER A 1 120 ? 0.252 -8.722 0.159 1.00 95.75 120 SER A N 1
ATOM 979 C CA . SER A 1 120 ? -0.931 -8.377 -0.623 1.00 95.75 120 SER A CA 1
ATOM 980 C C . SER A 1 120 ? -1.936 -9.526 -0.645 1.00 95.75 120 SER A C 1
ATOM 982 O O . SER A 1 120 ? -3.090 -9.335 -0.269 1.00 95.75 120 SER A O 1
ATOM 984 N N . ILE A 1 121 ? -1.488 -10.753 -0.932 1.00 95.88 121 ILE A N 1
ATOM 985 C CA . ILE A 1 121 ? -2.332 -11.960 -0.883 1.00 95.88 121 ILE A CA 1
ATOM 986 C C . ILE A 1 121 ? -2.955 -12.127 0.510 1.00 95.88 121 ILE A C 1
ATOM 988 O O . ILE A 1 121 ? -4.158 -12.364 0.645 1.00 95.88 121 ILE A O 1
ATOM 992 N N . ALA A 1 122 ? -2.160 -11.961 1.571 1.00 94.00 122 ALA A N 1
ATOM 993 C CA . ALA A 1 122 ? -2.663 -12.027 2.939 1.00 94.00 122 ALA A CA 1
ATOM 994 C C . ALA A 1 122 ? -3.683 -10.916 3.253 1.00 94.00 122 ALA A C 1
ATOM 996 O O . ALA A 1 122 ? -4.606 -11.160 4.036 1.00 94.00 122 ALA A O 1
ATOM 997 N N . ALA A 1 123 ? -3.535 -9.728 2.659 1.00 95.06 123 ALA A N 1
ATOM 998 C CA . ALA A 1 123 ? -4.465 -8.614 2.801 1.00 95.06 123 ALA A CA 1
ATOM 999 C C . ALA A 1 123 ? -5.791 -8.879 2.082 1.00 95.06 123 ALA A C 1
ATOM 1001 O O . ALA A 1 123 ? -6.840 -8.731 2.706 1.00 95.06 123 ALA A O 1
ATOM 1002 N N . TYR A 1 124 ? -5.757 -9.369 0.839 1.00 96.00 124 TYR A N 1
ATOM 1003 C CA . TYR A 1 124 ? -6.958 -9.794 0.113 1.00 96.00 124 TYR A CA 1
ATOM 1004 C C . TYR A 1 124 ? -7.690 -10.922 0.842 1.00 96.00 124 TYR A C 1
ATOM 1006 O O . TYR A 1 124 ? -8.906 -10.855 1.019 1.00 96.00 124 TYR A O 1
ATOM 1014 N N . LYS A 1 125 ? -6.957 -11.914 1.367 1.00 94.06 125 LYS A N 1
ATOM 1015 C CA . LYS A 1 125 ? -7.535 -12.963 2.220 1.00 94.06 125 LYS A CA 1
ATOM 1016 C C . LYS A 1 125 ? -8.203 -12.373 3.467 1.00 94.06 125 LYS A C 1
ATOM 1018 O O . LYS A 1 125 ? -9.312 -12.772 3.814 1.00 94.06 125 LYS A O 1
ATOM 1023 N N . GLY A 1 126 ? -7.545 -11.426 4.140 1.00 92.19 126 GLY A N 1
ATOM 1024 C CA . GLY A 1 126 ? -8.086 -10.749 5.322 1.00 92.19 126 GLY A CA 1
ATOM 1025 C C . GLY A 1 126 ? -9.348 -9.937 5.019 1.00 92.19 126 GLY A C 1
ATOM 1026 O O . GLY A 1 126 ? -10.312 -10.012 5.779 1.00 92.19 126 GLY A O 1
ATOM 1027 N N . LEU A 1 127 ? -9.369 -9.226 3.890 1.00 93.38 127 LEU A N 1
ATOM 1028 C CA . LEU A 1 127 ? -10.524 -8.473 3.400 1.00 93.38 127 LEU A CA 1
ATOM 1029 C C . LEU A 1 127 ? -11.694 -9.403 3.051 1.00 93.38 127 LEU A C 1
ATOM 1031 O O . LEU A 1 127 ? -12.818 -9.179 3.492 1.00 93.38 127 LEU A O 1
ATOM 1035 N N . TRP A 1 128 ? -11.427 -10.497 2.338 1.00 93.31 128 TRP A N 1
ATOM 1036 C CA . TRP A 1 128 ? -12.436 -11.507 2.026 1.00 93.31 128 TRP A CA 1
ATOM 1037 C C . TRP A 1 128 ? -13.037 -12.132 3.291 1.00 93.31 128 TRP A C 1
ATOM 1039 O O . TRP A 1 128 ? -14.257 -12.250 3.423 1.00 93.31 128 TRP A O 1
ATOM 1049 N N . GLN A 1 129 ? -12.194 -12.491 4.264 1.00 92.12 129 GLN A N 1
ATOM 1050 C CA . GLN A 1 129 ? -12.638 -13.017 5.558 1.00 92.12 129 GLN A CA 1
ATOM 1051 C C . GLN A 1 129 ? -13.414 -11.992 6.380 1.00 92.12 129 GLN A C 1
ATOM 1053 O O . GLN A 1 129 ? -14.258 -12.376 7.185 1.00 92.12 129 GLN A O 1
ATOM 1058 N N . LEU A 1 130 ? -13.126 -10.704 6.222 1.00 91.94 130 LEU A N 1
ATOM 1059 C CA . LEU A 1 130 ? -13.865 -9.645 6.892 1.00 91.94 130 LEU A CA 1
ATOM 1060 C C . LEU A 1 130 ? -15.308 -9.551 6.382 1.00 91.94 130 LEU A C 1
ATOM 1062 O O . LEU A 1 130 ? -16.212 -9.366 7.191 1.00 91.94 130 LEU A O 1
ATOM 1066 N N . ILE A 1 131 ? -15.514 -9.733 5.076 1.00 92.00 131 ILE A N 1
ATOM 1067 C CA . ILE A 1 131 ? -16.837 -9.679 4.438 1.00 92.00 131 ILE A CA 1
ATOM 1068 C C . ILE A 1 131 ? -17.620 -10.978 4.683 1.00 92.00 131 ILE A C 1
ATOM 1070 O O . ILE A 1 131 ? -18.784 -10.935 5.064 1.00 92.00 131 ILE A O 1
ATOM 1074 N N . THR A 1 132 ? -16.985 -12.139 4.501 1.00 91.94 132 THR A N 1
ATOM 1075 C CA . THR A 1 132 ? -17.677 -13.443 4.546 1.00 91.94 132 THR A CA 1
ATOM 1076 C C . THR A 1 132 ? -17.815 -14.035 5.946 1.00 91.94 132 THR A C 1
ATOM 1078 O O . THR A 1 132 ? -18.803 -14.706 6.237 1.00 91.94 132 THR A O 1
ATOM 1081 N N . LYS A 1 133 ? -16.821 -13.838 6.822 1.00 89.06 133 LYS A N 1
ATOM 1082 C CA . LYS A 1 133 ? -16.774 -14.423 8.173 1.00 89.06 133 LYS A CA 1
ATOM 1083 C C . LYS A 1 133 ? -16.184 -13.417 9.175 1.00 89.06 133 LYS A C 1
ATOM 1085 O O . LYS A 1 133 ? -15.082 -13.633 9.698 1.00 89.06 133 LYS A O 1
ATOM 1090 N N . PRO A 1 134 ? -16.883 -12.306 9.475 1.00 83.56 134 PRO A N 1
ATOM 1091 C CA . PRO A 1 134 ? -16.334 -11.186 10.246 1.00 83.56 134 PRO A CA 1
ATOM 1092 C C . PRO A 1 134 ? -15.790 -11.599 11.619 1.00 83.56 134 PRO A C 1
ATOM 1094 O O . PRO A 1 134 ? -14.697 -11.169 11.988 1.00 83.56 134 PRO A O 1
ATOM 1097 N N . HIS A 1 135 ? -16.463 -12.513 12.321 1.00 85.12 135 HIS A N 1
ATOM 1098 C CA . HIS A 1 135 ? -16.054 -12.987 13.652 1.00 85.12 135 HIS A CA 1
ATOM 1099 C C . HIS A 1 135 ? -15.070 -14.168 13.636 1.00 85.12 135 HIS A C 1
ATOM 1101 O O . HIS A 1 135 ? -14.548 -14.549 14.679 1.00 85.12 135 HIS A O 1
ATOM 1107 N N . TYR A 1 136 ? -14.783 -14.749 12.468 1.00 84.94 136 TYR A N 1
ATOM 1108 C CA . TYR A 1 136 ? -13.834 -15.855 12.366 1.00 84.94 136 TYR A CA 1
ATOM 1109 C C . TYR A 1 136 ? -12.393 -15.359 12.500 1.00 84.94 136 TYR A C 1
ATOM 1111 O O . TYR A 1 136 ? -11.987 -14.402 11.830 1.00 84.94 136 TYR A O 1
ATOM 1119 N N . TRP A 1 137 ? -11.604 -16.038 13.328 1.00 81.88 137 TRP A N 1
ATOM 1120 C CA . TRP A 1 137 ? -10.193 -15.733 13.532 1.00 81.88 137 TRP A CA 1
ATOM 1121 C C . TRP A 1 137 ? -9.349 -16.991 13.355 1.00 81.88 137 TRP A C 1
ATOM 1123 O O . TRP A 1 137 ? -9.590 -17.999 14.015 1.00 81.88 137 TRP A O 1
ATOM 1133 N N . GLU A 1 138 ? -8.344 -16.926 12.481 1.00 78.81 138 GLU A N 1
ATOM 1134 C CA . GLU A 1 138 ? -7.397 -18.023 12.263 1.00 78.81 138 GLU A CA 1
ATOM 1135 C C . GLU A 1 138 ? -6.462 -18.141 13.472 1.00 78.81 138 GLU A C 1
ATOM 1137 O O . GLU A 1 138 ? -5.463 -17.414 13.585 1.00 78.81 138 GLU A O 1
ATOM 1142 N N . LYS A 1 139 ? -6.812 -19.044 14.389 1.00 72.50 139 LYS A N 1
ATOM 1143 C CA . LYS A 1 139 ? -5.933 -19.487 15.468 1.00 72.50 139 LYS A CA 1
ATOM 1144 C C . LYS A 1 139 ? -4.951 -20.514 14.906 1.00 72.50 139 LYS A C 1
ATOM 1146 O O . LYS A 1 139 ? -5.313 -21.331 14.070 1.00 72.50 139 LYS A O 1
ATOM 1151 N N . THR A 1 140 ? -3.699 -20.416 15.326 1.00 73.81 140 THR A N 1
ATOM 1152 C CA . THR A 1 140 ? -2.726 -21.496 15.150 1.00 73.81 140 THR A CA 1
ATOM 1153 C C . THR A 1 140 ? -2.984 -22.537 16.223 1.00 73.81 140 THR A C 1
ATOM 1155 O O . THR A 1 140 ? -3.265 -22.156 17.360 1.00 73.81 140 THR A O 1
ATOM 1158 N N . ASP A 1 141 ? -2.871 -23.816 15.884 1.00 71.56 141 ASP A N 1
ATOM 1159 C CA . ASP A 1 141 ? -2.920 -24.878 16.883 1.00 71.56 141 ASP A CA 1
ATOM 1160 C C . ASP A 1 141 ? -1.736 -24.700 17.839 1.00 71.56 141 ASP A C 1
ATOM 1162 O O . ASP A 1 141 ? -0.568 -24.812 17.463 1.00 71.56 141 ASP A O 1
ATOM 1166 N N . HIS A 1 142 ? -2.037 -24.323 19.077 1.00 60.06 142 HIS A N 1
ATOM 1167 C CA . HIS A 1 142 ? -1.055 -24.218 20.145 1.00 60.06 142 HIS A CA 1
ATOM 1168 C C . HIS A 1 142 ? -1.086 -25.536 20.921 1.00 60.06 142 HIS A C 1
ATOM 1170 O O . HIS A 1 142 ? -2.102 -25.861 21.526 1.00 60.06 142 HIS A O 1
ATOM 1176 N N . GLY A 1 143 ? 0.005 -26.309 20.863 1.00 59.09 143 GLY A N 1
ATOM 1177 C CA . GLY A 1 143 ? 0.081 -27.620 21.523 1.00 59.09 143 GLY A CA 1
ATOM 1178 C C . GLY A 1 143 ? 1.234 -28.544 21.109 1.00 59.09 143 GLY A C 1
ATOM 1179 O O . GLY A 1 143 ? 1.421 -29.572 21.742 1.00 59.09 143 GLY A O 1
ATOM 1180 N N . LEU A 1 144 ? 2.043 -28.200 20.097 1.00 60.81 144 LEU A N 1
ATOM 1181 C CA . LEU A 1 144 ? 3.156 -29.058 19.641 1.00 60.81 144 LEU A CA 1
ATOM 1182 C C . LEU A 1 144 ? 4.455 -28.924 20.459 1.00 60.81 144 LEU A C 1
ATOM 1184 O O . LEU A 1 144 ? 5.435 -29.5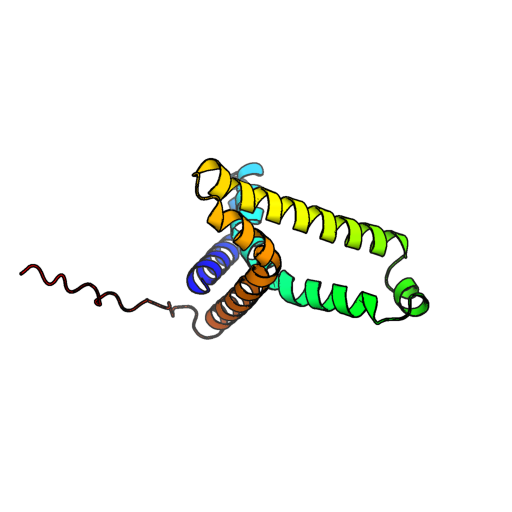99 20.167 1.00 60.81 144 LEU A O 1
ATOM 1188 N N . THR A 1 145 ? 4.481 -28.092 21.500 1.00 60.72 145 THR A N 1
ATOM 1189 C CA . THR A 1 145 ? 5.551 -28.095 22.508 1.00 60.72 145 THR A CA 1
ATOM 1190 C C . THR A 1 145 ? 5.127 -28.937 23.706 1.00 60.72 145 THR A C 1
ATOM 1192 O O . THR A 1 145 ? 4.945 -28.425 24.809 1.00 60.72 145 THR A O 1
ATOM 1195 N N . SER A 1 146 ? 4.958 -30.244 23.501 1.00 57.06 146 SER A N 1
ATOM 1196 C CA . SER A 1 146 ? 5.125 -31.195 24.596 1.00 57.06 146 SER A CA 1
ATOM 1197 C C . SER A 1 146 ? 6.617 -31.230 24.920 1.00 57.06 146 SER A C 1
ATOM 1199 O O . SER A 1 146 ? 7.405 -31.860 24.215 1.00 57.06 146 SER A O 1
ATOM 1201 N N . HIS A 1 147 ? 7.016 -30.486 25.948 1.00 53.94 147 HIS A N 1
ATOM 1202 C CA . HIS A 1 147 ? 8.313 -30.656 26.584 1.00 53.94 147 HIS A CA 1
ATOM 1203 C C . HIS A 1 147 ? 8.441 -32.118 27.028 1.00 53.94 147 HIS A C 1
ATOM 1205 O O . HIS A 1 147 ? 7.832 -32.521 28.015 1.00 53.94 147 HIS A O 1
ATOM 1211 N N . VAL A 1 148 ? 9.227 -32.913 26.303 1.00 50.66 148 VAL A N 1
ATOM 1212 C CA . VAL A 1 148 ? 9.810 -34.133 26.860 1.00 50.66 148 VAL A CA 1
ATOM 1213 C C . VAL A 1 148 ? 11.008 -33.662 27.679 1.00 50.66 148 VAL A C 1
ATOM 1215 O O . VAL A 1 148 ? 12.084 -33.401 27.148 1.00 50.66 148 VAL A O 1
ATOM 1218 N N . HIS A 1 149 ? 10.774 -33.414 28.965 1.00 45.28 149 HIS A N 1
ATOM 1219 C CA . HIS A 1 149 ? 11.829 -33.418 29.971 1.00 45.28 149 HIS A CA 1
ATOM 1220 C C . HIS A 1 149 ? 11.918 -34.849 30.497 1.00 45.28 149 HIS A C 1
ATOM 1222 O O . HIS A 1 149 ? 11.038 -35.289 31.235 1.00 45.28 149 HIS A O 1
ATOM 1228 N N . GLY A 1 150 ? 12.945 -35.562 30.043 1.00 40.94 150 GLY A N 1
ATOM 1229 C CA . GLY A 1 150 ? 13.403 -36.848 30.555 1.00 40.94 150 GLY A CA 1
ATOM 1230 C C . GLY A 1 150 ? 14.914 -36.798 30.665 1.00 40.94 150 GLY A C 1
ATOM 1231 O O . GLY A 1 150 ? 15.525 -36.257 29.714 1.00 40.94 150 GLY A O 1
#

Foldseek 3Di:
DLQVLLVLVVVCVVCVVCVVVVCVVPNDVVSVVSCCPSVVVLVVLLVLVVVVVVLVVVVVDDPVVVCVVDPPVVNVVVVCCVVVVLVVQLVVVLVVCVVVVNNVCNVVSVCVSVVSNVSNVSSVVSVVCCVPPVPDGDDDDDDPPPPPPD

Secondary structure (DSSP, 8-state):
-HHHHHHHHHHHHHHTTSHHHHHHHHHHHHHHHHIIIIIIHHHHHHHHHHHHHHHHHHHHS-HHHHHHHS-HHHHHHHHHHHHHHHHHHHHHHHHHHHHTT-GGGTGGGGGHHHHHHHHHHHHHHHHHHHHH-TT---------------

Sequence (150 aa):
RSRWIKGYLQTALVHARSPRALLRQIGLTRFASFALLIGGTPITFLGVIPFYVLTVFTVFIPTDVLNQVFPWWLLWLCLLNFVIGTSVMVYLSMMGPFKRGTFGLIWWAMLNPVYWILHSIAAYKGLWQLITKPHYWEKTDHGLTSHVHG